Protein AF-A0A522DHU8-F1 (afdb_monomer)

Structure (mmCIF, N/CA/C/O backbone):
data_AF-A0A522DHU8-F1
#
_entry.id   AF-A0A522DHU8-F1
#
loop_
_atom_site.group_PDB
_atom_site.id
_atom_site.type_symbol
_atom_site.label_atom_id
_atom_site.label_alt_id
_atom_site.label_comp_id
_atom_site.label_asym_id
_atom_site.label_entity_id
_atom_site.label_seq_id
_atom_site.pdbx_PDB_ins_code
_atom_site.Cartn_x
_atom_site.Cartn_y
_atom_site.Cartn_z
_atom_site.occupancy
_atom_site.B_iso_or_equiv
_atom_site.auth_seq_id
_atom_site.auth_comp_id
_atom_site.auth_asym_id
_atom_site.auth_atom_id
_atom_site.pdbx_PDB_model_num
ATOM 1 N N . MET A 1 1 ? -20.490 -11.112 -4.214 1.00 40.66 1 MET A N 1
ATOM 2 C CA . MET A 1 1 ? -19.169 -10.699 -3.689 1.00 40.66 1 MET A CA 1
ATOM 3 C C . MET A 1 1 ? -18.888 -11.507 -2.431 1.00 40.66 1 MET A C 1
ATOM 5 O O . MET A 1 1 ? -19.679 -11.429 -1.501 1.00 40.66 1 MET A O 1
ATOM 9 N N . LYS A 1 2 ? -17.854 -12.356 -2.422 1.00 45.75 2 LYS A N 1
ATOM 10 C CA . LYS A 1 2 ? -17.481 -13.134 -1.229 1.00 45.75 2 LYS A CA 1
ATOM 11 C C . LYS A 1 2 ? -16.779 -12.177 -0.264 1.00 45.75 2 LYS A C 1
ATOM 13 O O . LYS A 1 2 ? -15.743 -11.628 -0.618 1.00 45.75 2 LYS A O 1
ATOM 18 N N . SER A 1 3 ? -17.376 -11.934 0.899 1.00 55.84 3 SER A N 1
ATOM 19 C CA . SER A 1 3 ? -16.729 -11.167 1.964 1.00 55.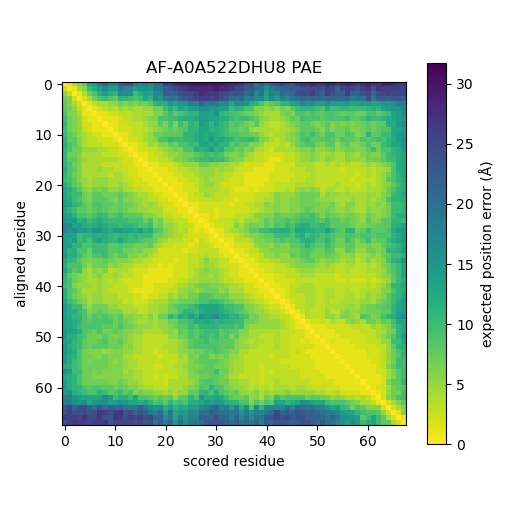84 3 SER A CA 1
ATOM 20 C C . SER A 1 3 ? -15.604 -12.018 2.546 1.00 55.84 3 SER A C 1
ATOM 22 O O . SER A 1 3 ? -15.858 -13.079 3.118 1.00 55.84 3 SER A O 1
ATOM 24 N N . THR A 1 4 ? -14.359 -11.600 2.339 1.00 66.44 4 THR A N 1
ATOM 25 C CA . THR A 1 4 ? -13.180 -12.248 2.917 1.00 66.44 4 THR A CA 1
ATOM 26 C C . THR A 1 4 ? -13.024 -11.724 4.337 1.00 66.44 4 THR A C 1
ATOM 28 O O . THR A 1 4 ? -12.291 -10.770 4.586 1.00 66.44 4 THR A O 1
ATOM 31 N N . ALA A 1 5 ? -13.787 -12.295 5.269 1.00 73.44 5 ALA A N 1
ATOM 32 C CA . ALA A 1 5 ? -13.622 -11.974 6.679 1.00 73.44 5 ALA A CA 1
ATOM 33 C C . ALA A 1 5 ? -12.163 -12.230 7.087 1.00 73.44 5 ALA A C 1
ATOM 35 O O . ALA A 1 5 ? -11.583 -13.259 6.728 1.00 73.44 5 ALA A O 1
ATOM 36 N N . LEU A 1 6 ? -11.566 -11.281 7.811 1.00 77.69 6 LEU A N 1
ATOM 37 C CA . LEU A 1 6 ? -10.232 -11.462 8.371 1.00 77.69 6 LEU A CA 1
ATOM 38 C C . LEU A 1 6 ? -10.242 -12.656 9.328 1.00 77.69 6 LEU A C 1
ATOM 40 O O . LEU A 1 6 ? -11.180 -12.832 10.110 1.00 77.69 6 LEU A O 1
ATOM 44 N N . ASP A 1 7 ? -9.179 -13.456 9.270 1.00 84.56 7 ASP A N 1
ATOM 45 C CA . ASP A 1 7 ? -8.963 -14.553 10.210 1.00 84.56 7 ASP A CA 1
ATOM 46 C C . ASP A 1 7 ? -9.016 -14.041 11.661 1.00 84.56 7 ASP A C 1
ATOM 48 O O . ASP A 1 7 ? -8.609 -12.909 11.945 1.00 84.56 7 ASP A O 1
ATOM 52 N N . ALA A 1 8 ? -9.498 -14.878 12.585 1.00 85.31 8 ALA A N 1
ATOM 53 C CA . ALA A 1 8 ? -9.675 -14.537 13.995 1.00 85.31 8 ALA A CA 1
ATOM 54 C C . ALA A 1 8 ? -8.418 -13.910 14.625 1.00 85.31 8 ALA A C 1
ATOM 56 O O . ALA A 1 8 ? -8.527 -12.974 15.421 1.00 85.31 8 ALA A O 1
ATOM 57 N N . ARG A 1 9 ? -7.219 -14.355 14.220 1.00 88.38 9 ARG A N 1
ATOM 58 C CA . ARG A 1 9 ? -5.946 -13.809 14.724 1.00 88.38 9 ARG A CA 1
ATOM 59 C C . ARG A 1 9 ? -5.738 -12.320 14.417 1.00 88.38 9 ARG A C 1
ATOM 61 O O . ARG A 1 9 ? -5.012 -11.653 15.145 1.00 88.38 9 ARG A O 1
ATOM 68 N N . TRP A 1 10 ? -6.383 -11.797 13.374 1.00 85.94 10 TRP A N 1
ATOM 69 C CA . TRP A 1 10 ? -6.247 -10.412 12.906 1.00 85.94 10 TRP A CA 1
ATOM 70 C C . TRP A 1 10 ? -7.399 -9.500 13.333 1.00 85.94 10 TRP A C 1
ATOM 72 O O . TRP A 1 10 ? -7.349 -8.296 13.088 1.00 85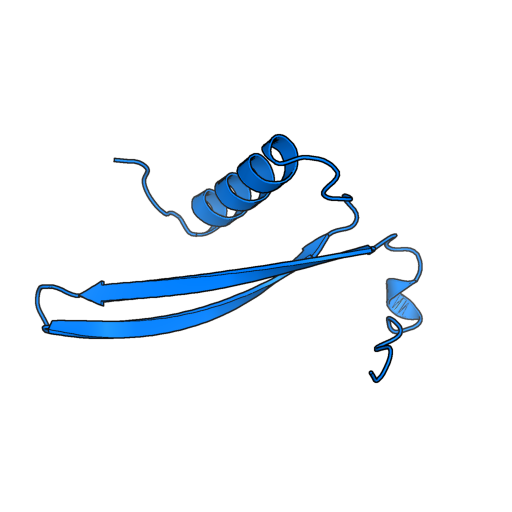.94 10 TRP A O 1
ATOM 82 N N . GLN A 1 11 ? -8.433 -10.028 13.995 1.00 82.75 11 GLN A N 1
ATOM 83 C CA . GLN A 1 11 ? -9.611 -9.228 14.347 1.00 82.75 11 GLN A CA 1
ATOM 84 C C . GLN A 1 11 ? -9.296 -8.055 15.283 1.00 82.75 11 GLN A C 1
ATOM 86 O O . GLN A 1 11 ? -9.920 -7.002 15.181 1.00 82.75 11 GLN A O 1
ATOM 91 N N . LYS A 1 12 ? -8.294 -8.194 16.161 1.00 86.62 12 LYS A N 1
ATOM 92 C CA . LYS A 1 12 ? -7.865 -7.117 17.073 1.00 86.62 12 LYS A CA 1
ATOM 93 C C . LYS A 1 12 ? -6.942 -6.083 16.420 1.00 86.62 12 LYS A C 1
ATOM 95 O O . LYS A 1 12 ? -6.621 -5.084 17.052 1.00 86.62 12 LYS A O 1
ATOM 100 N N . SER A 1 13 ? -6.510 -6.299 15.178 1.00 83.25 13 SER A N 1
ATOM 101 C CA . SER A 1 13 ? -5.547 -5.430 14.490 1.00 83.25 13 SER A CA 1
ATOM 102 C C . SER A 1 13 ? -6.182 -4.187 13.857 1.00 83.25 13 SER A C 1
ATOM 104 O O . SER A 1 13 ? -5.464 -3.374 13.281 1.00 83.25 13 SER A O 1
ATOM 106 N N . ALA A 1 14 ? -7.510 -4.040 13.945 1.00 86.44 14 ALA A N 1
ATOM 107 C CA . ALA A 1 14 ? -8.277 -2.926 13.377 1.00 86.44 14 ALA A CA 1
ATOM 108 C C . ALA A 1 14 ? -8.044 -2.694 11.868 1.00 86.44 14 ALA A C 1
ATOM 110 O O . ALA A 1 14 ? -8.284 -1.598 1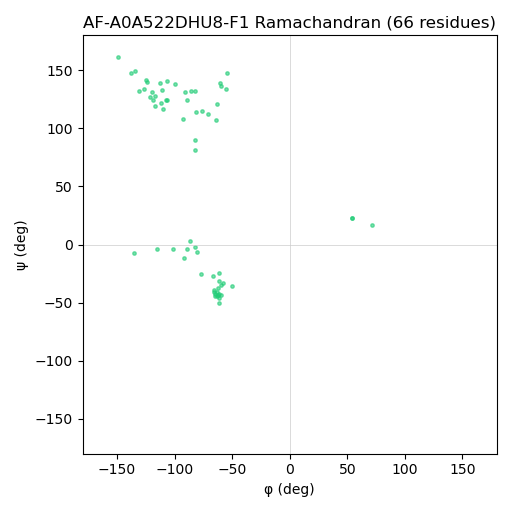1.364 1.00 86.44 14 ALA A O 1
ATOM 111 N N . ILE A 1 15 ? -7.585 -3.720 11.141 1.00 88.25 15 ILE A N 1
ATOM 112 C CA . ILE A 1 15 ? -7.358 -3.661 9.695 1.00 88.25 15 ILE A CA 1
ATOM 113 C C . ILE A 1 15 ? -8.702 -3.421 9.009 1.00 88.25 15 ILE A C 1
ATOM 115 O O . ILE A 1 15 ? -9.628 -4.218 9.147 1.00 88.25 15 ILE A O 1
ATOM 119 N N . ASN A 1 16 ? -8.792 -2.324 8.267 1.00 87.81 16 ASN A N 1
ATOM 120 C CA . ASN A 1 16 ? -10.024 -1.897 7.603 1.00 87.81 16 ASN A CA 1
ATOM 121 C C . ASN A 1 16 ? -9.805 -1.452 6.154 1.00 87.81 16 ASN A C 1
ATOM 123 O O . ASN A 1 16 ? -10.776 -1.234 5.436 1.00 87.81 16 ASN A O 1
ATOM 127 N N . THR A 1 17 ? -8.549 -1.358 5.714 1.00 86.81 17 THR A N 1
ATOM 128 C CA . THR A 1 17 ? -8.200 -0.845 4.392 1.00 86.81 17 THR A CA 1
ATOM 129 C C . THR A 1 17 ? -7.231 -1.791 3.688 1.00 86.81 17 THR A C 1
ATOM 131 O O . THR A 1 17 ? -6.222 -2.207 4.263 1.00 86.81 17 THR A O 1
ATOM 134 N N . LEU A 1 18 ? -7.534 -2.106 2.426 1.00 88.12 18 LEU A N 1
ATOM 135 C CA . LEU A 1 18 ? -6.643 -2.789 1.488 1.00 88.12 18 LEU A CA 1
ATOM 136 C C . LEU A 1 18 ? -6.168 -1.774 0.446 1.00 88.12 18 LEU A C 1
ATOM 138 O O . LEU A 1 18 ? -6.983 -1.155 -0.235 1.00 88.12 18 LEU A O 1
ATOM 142 N N . ILE A 1 19 ? -4.856 -1.630 0.310 1.00 88.00 19 ILE A N 1
ATOM 143 C CA . ILE A 1 19 ? -4.213 -0.771 -0.680 1.00 88.00 19 ILE A CA 1
ATOM 144 C C . ILE A 1 19 ? -3.624 -1.681 -1.754 1.00 88.00 19 ILE A C 1
ATOM 146 O O . ILE A 1 19 ? -2.833 -2.576 -1.451 1.00 88.00 19 ILE A O 1
ATOM 150 N N . VAL A 1 20 ? -4.010 -1.446 -3.006 1.00 90.00 20 VAL A N 1
ATOM 151 C CA . VAL A 1 20 ? -3.497 -2.174 -4.169 1.00 90.00 20 VAL A CA 1
ATOM 152 C C . VAL A 1 20 ? -2.664 -1.210 -4.997 1.00 90.00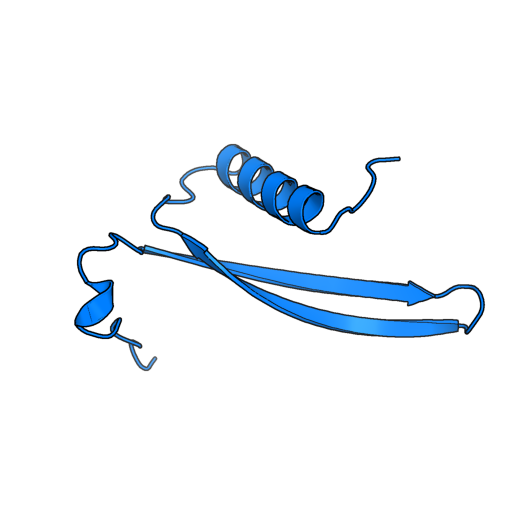 20 VAL A C 1
ATOM 154 O O . VAL A 1 20 ? -3.165 -0.174 -5.430 1.00 90.00 20 VAL A O 1
ATOM 157 N N . ILE A 1 21 ? -1.393 -1.541 -5.206 1.00 86.25 21 ILE A N 1
ATOM 158 C CA . ILE A 1 21 ? -0.497 -0.768 -6.063 1.00 86.25 21 ILE A CA 1
ATOM 159 C C . ILE A 1 21 ? -0.199 -1.581 -7.305 1.00 86.25 21 ILE A C 1
ATOM 161 O O . ILE A 1 21 ? 0.429 -2.635 -7.226 1.00 86.25 21 ILE A O 1
ATOM 165 N N . HIS A 1 22 ? -0.618 -1.043 -8.443 1.00 89.00 22 HIS A N 1
ATOM 166 C CA . HIS A 1 22 ? -0.185 -1.503 -9.750 1.00 89.00 22 HIS A CA 1
ATOM 167 C C . HIS A 1 22 ? 1.066 -0.729 -10.139 1.00 89.00 22 HIS A C 1
ATOM 169 O O . HIS A 1 22 ? 1.071 0.504 -10.131 1.00 89.00 22 HIS A O 1
ATOM 175 N N . ARG A 1 23 ? 2.136 -1.455 -10.445 1.00 85.75 23 ARG A N 1
ATOM 176 C CA . ARG A 1 23 ? 3.389 -0.883 -10.912 1.00 85.75 23 ARG A CA 1
ATOM 177 C C . ARG A 1 23 ? 3.701 -1.424 -12.289 1.00 85.75 23 ARG A C 1
ATOM 179 O O . ARG A 1 23 ? 3.735 -2.633 -12.492 1.00 85.75 23 ARG A O 1
ATOM 186 N N . GLU A 1 24 ? 4.024 -0.508 -13.182 1.00 90.06 24 GLU A N 1
ATOM 187 C CA . GLU A 1 24 ? 4.602 -0.810 -14.478 1.00 90.06 24 GLU A CA 1
ATOM 188 C C . GLU A 1 24 ? 6.044 -0.310 -14.467 1.00 90.06 24 GLU A C 1
ATOM 190 O O . GLU A 1 24 ? 6.343 0.774 -13.964 1.00 90.06 24 GLU A O 1
ATOM 195 N N . THR A 1 25 ? 6.975 -1.133 -14.928 1.00 86.06 25 THR A N 1
ATOM 196 C CA . THR A 1 25 ? 8.386 -0.760 -15.048 1.00 86.06 25 THR A CA 1
ATOM 197 C C . THR A 1 25 ? 8.832 -1.042 -16.464 1.00 86.06 25 THR A C 1
ATOM 199 O O . THR A 1 25 ? 8.553 -2.110 -16.999 1.00 86.06 25 THR A O 1
ATOM 202 N N . PHE A 1 26 ? 9.529 -0.085 -17.065 1.00 88.56 26 PHE A N 1
ATOM 203 C CA . PHE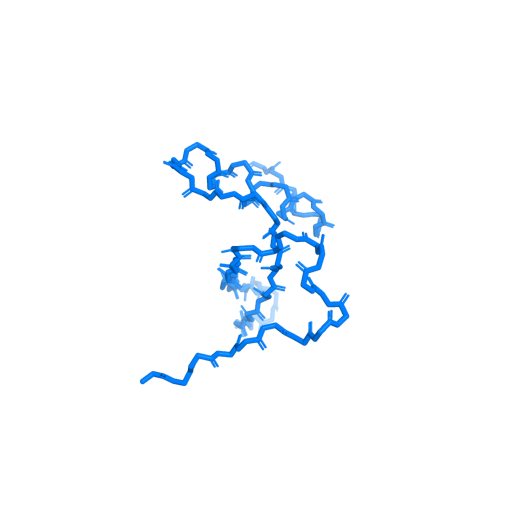 A 1 26 ? 10.111 -0.234 -18.387 1.00 88.56 26 PHE A CA 1
ATOM 204 C C . PHE A 1 26 ? 11.628 -0.125 -18.282 1.00 88.56 26 PHE A C 1
ATOM 206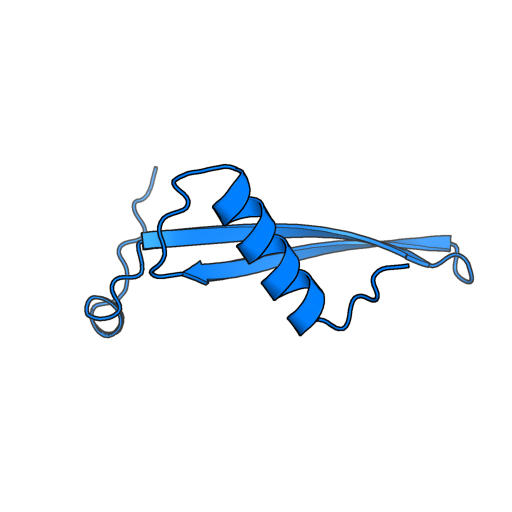 O O . PHE A 1 26 ? 12.163 0.884 -17.823 1.00 88.56 26 PHE A O 1
ATOM 213 N N . ASN A 1 27 ? 12.329 -1.182 -18.676 1.00 87.81 27 ASN A N 1
ATOM 214 C CA . ASN A 1 27 ? 13.780 -1.212 -18.714 1.00 87.81 27 ASN A CA 1
ATOM 215 C C . ASN A 1 27 ? 14.248 -0.789 -20.110 1.00 87.81 27 ASN A C 1
ATOM 217 O O . ASN A 1 27 ? 14.125 -1.551 -21.065 1.00 87.81 27 ASN A O 1
ATOM 221 N N . THR A 1 28 ? 14.818 0.409 -20.219 1.00 88.75 28 THR A N 1
ATOM 222 C CA . THR A 1 28 ? 15.253 0.990 -21.499 1.00 88.75 28 THR A CA 1
ATOM 223 C C . THR A 1 28 ? 16.419 0.241 -22.145 1.00 88.75 28 THR A C 1
ATOM 225 O O . THR A 1 28 ? 16.534 0.243 -23.362 1.00 88.75 28 THR A O 1
ATOM 228 N N . SER A 1 29 ? 17.268 -0.433 -21.363 1.00 89.44 29 SER A N 1
ATOM 229 C CA . SER A 1 29 ? 18.415 -1.193 -21.883 1.00 89.44 29 SER A CA 1
ATOM 230 C C . SER A 1 29 ? 18.028 -2.538 -22.498 1.00 89.44 29 SER A C 1
ATOM 232 O O . SER A 1 29 ? 18.763 -3.069 -23.322 1.00 89.44 29 SER A O 1
ATOM 234 N N . THR A 1 30 ? 16.906 -3.118 -22.070 1.00 91.44 30 THR A N 1
ATOM 235 C CA . THR A 1 30 ? 16.423 -4.429 -22.543 1.00 91.44 30 THR A CA 1
ATOM 236 C C . THR A 1 30 ? 15.106 -4.342 -23.306 1.00 91.44 30 THR A C 1
ATOM 238 O O . THR A 1 30 ? 14.626 -5.369 -23.776 1.00 91.44 30 THR A O 1
ATOM 241 N N . GLU A 1 31 ? 14.512 -3.146 -23.381 1.00 93.12 31 GLU A N 1
ATOM 242 C CA . GLU A 1 31 ? 13.173 -2.864 -23.921 1.00 93.12 31 GLU A CA 1
ATOM 243 C C . GLU A 1 31 ? 12.058 -3.708 -23.278 1.00 93.12 31 GLU A C 1
ATOM 245 O O . GLU A 1 31 ? 10.987 -3.916 -23.849 1.00 93.12 31 GLU A O 1
ATOM 250 N N . LYS A 1 32 ? 12.292 -4.209 -22.060 1.00 91.50 32 LYS A N 1
ATOM 251 C CA . LYS A 1 32 ? 11.335 -5.055 -21.342 1.00 91.50 32 LYS A CA 1
ATOM 252 C C . LYS A 1 32 ? 10.416 -4.219 -20.467 1.00 91.50 32 LYS A C 1
ATOM 254 O O . LYS A 1 32 ? 10.885 -3.419 -19.658 1.00 91.50 32 LYS A O 1
ATOM 259 N N . ALA A 1 33 ? 9.117 -4.485 -20.572 1.00 90.69 33 ALA A N 1
ATOM 260 C CA . ALA A 1 33 ? 8.107 -4.006 -19.640 1.00 90.69 33 ALA A CA 1
ATOM 261 C C . ALA A 1 33 ? 7.742 -5.108 -18.631 1.00 90.69 33 ALA A C 1
ATOM 263 O O . ALA A 1 33 ? 7.571 -6.269 -19.008 1.00 90.69 33 ALA A O 1
ATOM 264 N N . THR A 1 34 ? 7.594 -4.751 -17.359 1.00 90.19 34 THR A N 1
ATOM 265 C CA . THR A 1 34 ? 7.051 -5.623 -16.311 1.00 90.19 34 THR A CA 1
ATOM 266 C C . THR A 1 34 ? 5.860 -4.947 -15.651 1.00 90.19 34 THR A C 1
ATOM 268 O O . THR A 1 34 ? 5.892 -3.745 -15.394 1.00 90.19 34 THR A O 1
ATOM 271 N N . ALA A 1 35 ? 4.820 -5.725 -15.358 1.00 89.94 35 ALA A N 1
ATOM 272 C CA . ALA A 1 35 ? 3.646 -5.274 -14.624 1.00 89.94 35 ALA A CA 1
ATOM 273 C C . ALA A 1 35 ? 3.489 -6.133 -13.370 1.00 89.94 35 ALA A C 1
ATOM 275 O O . ALA A 1 35 ? 3.474 -7.361 -13.448 1.00 89.94 35 ALA A O 1
ATOM 276 N N . GLU A 1 36 ? 3.388 -5.487 -12.216 1.00 89.81 36 GLU A N 1
ATOM 277 C CA . GLU A 1 36 ? 3.282 -6.149 -10.919 1.00 89.81 36 GLU A CA 1
ATOM 278 C C . GLU A 1 36 ? 2.186 -5.497 -10.075 1.00 89.81 36 GLU A C 1
ATOM 280 O O . GLU A 1 36 ? 1.926 -4.296 -10.177 1.00 89.81 36 GLU A O 1
ATOM 285 N N . ALA A 1 37 ? 1.547 -6.302 -9.225 1.00 90.44 37 ALA A N 1
ATOM 286 C CA . ALA A 1 37 ? 0.579 -5.836 -8.244 1.00 90.44 37 ALA A CA 1
ATOM 287 C C . 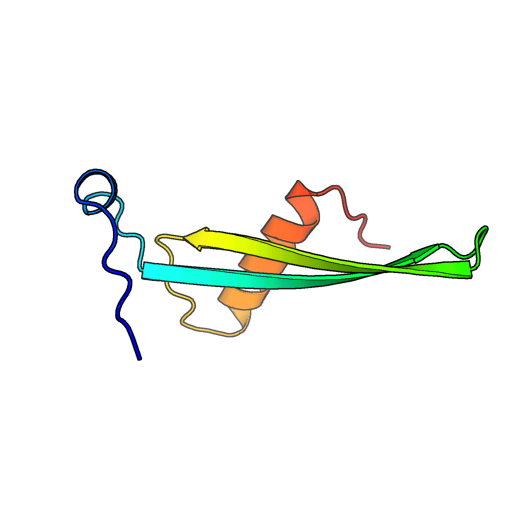ALA A 1 37 ? 1.068 -6.174 -6.833 1.00 90.44 37 ALA A C 1
ATOM 289 O O . ALA A 1 37 ? 1.315 -7.339 -6.515 1.00 90.44 37 ALA A O 1
ATOM 290 N N . SER A 1 38 ? 1.167 -5.154 -5.986 1.00 89.38 38 SER A N 1
ATOM 291 C CA . SER A 1 38 ? 1.524 -5.288 -4.573 1.00 89.38 38 SER A CA 1
ATOM 292 C C . SER A 1 38 ? 0.331 -4.928 -3.694 1.00 89.38 38 SER A C 1
ATOM 294 O O . SER A 1 38 ? -0.375 -3.952 -3.958 1.00 89.38 38 SER A O 1
ATOM 296 N N . TYR A 1 39 ? 0.123 -5.701 -2.628 1.00 90.12 39 TYR A N 1
ATOM 297 C CA . TYR A 1 39 ? -1.023 -5.573 -1.728 1.00 90.12 39 TYR A CA 1
ATOM 298 C C . TYR A 1 39 ? -0.557 -5.206 -0.320 1.00 90.12 39 TYR A C 1
ATOM 300 O O . TYR A 1 39 ? 0.280 -5.900 0.256 1.00 90.12 39 TYR A O 1
ATOM 308 N N . TYR A 1 40 ? -1.135 -4.151 0.252 1.00 88.50 40 TYR A N 1
ATOM 309 C CA . TYR A 1 40 ? -0.856 -3.701 1.617 1.00 88.50 40 TYR A CA 1
ATOM 310 C C . TYR A 1 40 ? -2.141 -3.626 2.416 1.00 88.50 40 TYR A C 1
ATOM 312 O O . TYR A 1 40 ? -3.175 -3.187 1.920 1.00 88.50 40 TYR A O 1
ATOM 320 N N . ILE A 1 41 ? -2.058 -4.012 3.680 1.00 88.75 41 ILE A N 1
ATOM 321 C CA . ILE A 1 41 ? -3.154 -3.888 4.635 1.00 88.75 41 ILE A CA 1
ATOM 322 C C . ILE A 1 41 ? -2.851 -2.757 5.609 1.00 88.75 41 ILE A C 1
ATOM 324 O O . ILE A 1 41 ? -1.712 -2.587 6.040 1.00 88.75 41 ILE A O 1
ATOM 328 N N . SER A 1 42 ? -3.875 -1.983 5.953 1.00 87.12 42 SER A N 1
ATOM 329 C CA . SER A 1 42 ? -3.759 -0.869 6.886 1.00 87.12 42 SER A CA 1
ATOM 330 C C . SER A 1 42 ? -4.944 -0.828 7.847 1.00 87.12 42 SER A C 1
ATOM 332 O O . SER A 1 42 ? -6.074 -1.197 7.507 1.00 87.12 42 SER A O 1
ATOM 334 N N . ASN A 1 43 ? -4.669 -0.370 9.065 1.00 89.62 43 ASN A N 1
ATOM 335 C CA . ASN A 1 43 ? -5.683 0.018 10.042 1.00 89.62 43 ASN A CA 1
ATOM 336 C C . ASN A 1 43 ? -6.082 1.500 9.919 1.00 89.62 43 ASN A C 1
ATOM 338 O O . ASN A 1 43 ? -6.993 1.947 10.613 1.00 89.62 43 ASN A O 1
ATOM 342 N N . GLN A 1 44 ? -5.426 2.253 9.034 1.00 87.25 44 GLN A N 1
ATOM 343 C CA . GLN A 1 44 ? -5.785 3.627 8.704 1.00 87.25 44 GLN A CA 1
ATOM 344 C C . GLN A 1 44 ? -6.856 3.638 7.622 1.00 87.25 44 GLN A C 1
ATOM 346 O O . GLN A 1 44 ? -6.708 2.980 6.593 1.00 87.25 44 GLN A O 1
ATOM 351 N N . THR A 1 45 ? -7.903 4.427 7.836 1.00 85.56 45 THR A N 1
ATOM 352 C CA . THR A 1 45 ? -8.935 4.671 6.829 1.00 85.56 45 THR A CA 1
ATOM 353 C C . THR A 1 45 ? -8.476 5.760 5.864 1.00 85.56 45 THR A C 1
ATOM 355 O O . THR A 1 45 ? -8.045 6.832 6.284 1.00 85.56 45 THR A O 1
ATOM 358 N N . VAL A 1 46 ? -8.609 5.514 4.560 1.00 84.00 46 VAL A N 1
ATOM 359 C CA . VAL A 1 46 ? -8.352 6.532 3.530 1.00 84.00 46 VAL A CA 1
ATOM 360 C C . VAL A 1 46 ? -9.598 7.400 3.383 1.00 84.00 46 VAL A C 1
ATOM 362 O O . VAL A 1 46 ? -10.504 7.088 2.617 1.00 84.00 46 VAL A O 1
ATOM 365 N N . SER A 1 47 ? -9.668 8.472 4.169 1.00 84.69 47 SER A N 1
ATOM 366 C CA . SER A 1 47 ? -10.806 9.402 4.183 1.00 84.69 47 SER A CA 1
ATOM 367 C C . SER A 1 47 ? -10.648 10.581 3.220 1.00 84.69 47 SER A C 1
ATOM 369 O O . SER A 1 47 ? -11.607 11.314 2.985 1.00 84.69 47 SER A O 1
ATOM 371 N N . SER A 1 48 ? -9.452 10.784 2.661 1.00 86.62 48 SER A N 1
ATOM 372 C CA . SER A 1 48 ? -9.152 11.900 1.767 1.00 86.62 48 SER A CA 1
ATOM 373 C C . SER A 1 48 ? -8.084 11.545 0.731 1.00 86.62 48 SER A C 1
ATOM 375 O O . SER A 1 48 ? -7.292 10.617 0.921 1.00 86.62 48 SER A O 1
ATOM 377 N N . ALA A 1 49 ? -8.027 12.332 -0.348 1.00 83.75 49 ALA A N 1
ATOM 378 C CA . ALA A 1 49 ? -6.972 12.231 -1.355 1.00 83.75 49 ALA A CA 1
ATOM 379 C C . ALA A 1 49 ? -5.573 12.465 -0.756 1.00 83.75 49 ALA A C 1
ATOM 381 O O . ALA A 1 49 ? -4.623 11.792 -1.145 1.00 83.75 49 ALA A O 1
ATOM 382 N N . GLN A 1 50 ? -5.464 13.355 0.237 1.00 86.69 50 GLN A N 1
ATOM 383 C CA . GLN A 1 50 ? -4.213 13.631 0.944 1.00 86.69 50 GLN A CA 1
ATOM 384 C C . GLN A 1 50 ? -3.686 12.377 1.650 1.00 86.69 50 GLN A C 1
ATOM 386 O O . GLN A 1 50 ? -2.547 11.973 1.433 1.00 86.69 50 GLN A O 1
ATOM 391 N N . THR A 1 51 ? -4.541 11.702 2.423 1.00 86.25 51 THR A N 1
ATOM 392 C CA . THR A 1 51 ? -4.182 10.462 3.131 1.00 86.25 51 THR A CA 1
ATOM 393 C C . THR A 1 51 ? -3.795 9.348 2.154 1.00 86.25 51 THR A C 1
ATOM 395 O O . THR A 1 51 ? -2.865 8.585 2.409 1.00 86.25 51 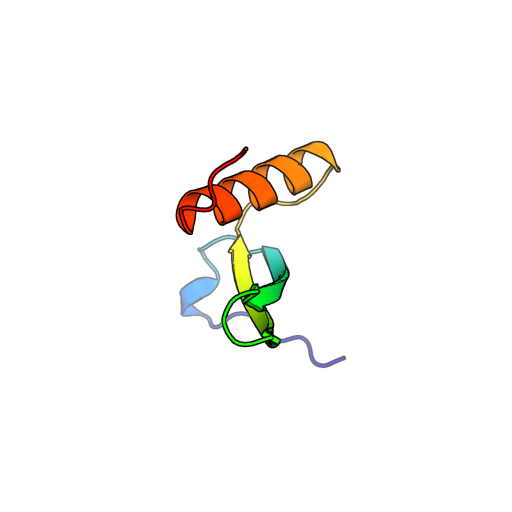THR A O 1
ATOM 398 N N . GLY A 1 52 ? -4.477 9.270 1.006 1.00 85.44 52 GLY A N 1
ATOM 399 C CA . GLY A 1 52 ? -4.117 8.351 -0.075 1.00 85.44 52 GLY A CA 1
ATOM 400 C C . GLY A 1 52 ? -2.731 8.641 -0.659 1.00 85.44 52 GLY A C 1
ATOM 401 O O . GLY A 1 52 ? -1.942 7.714 -0.844 1.00 85.44 52 GLY A O 1
ATOM 402 N N . SER A 1 53 ? -2.411 9.918 -0.893 1.00 86.62 53 SER A N 1
ATOM 403 C CA . SER A 1 53 ? -1.100 10.350 -1.392 1.00 86.62 53 SER A CA 1
ATOM 404 C C . SER A 1 53 ? 0.019 10.028 -0.404 1.00 86.62 53 SER A C 1
ATOM 406 O O . SER A 1 53 ? 1.046 9.483 -0.796 1.00 86.62 53 SER A O 1
ATOM 408 N N . GLU A 1 54 ? -0.186 10.293 0.885 1.00 88.50 54 GLU A N 1
ATOM 409 C CA . GLU A 1 54 ? 0.804 10.015 1.933 1.00 88.50 54 GLU A CA 1
ATOM 410 C C . GLU A 1 54 ? 1.101 8.519 2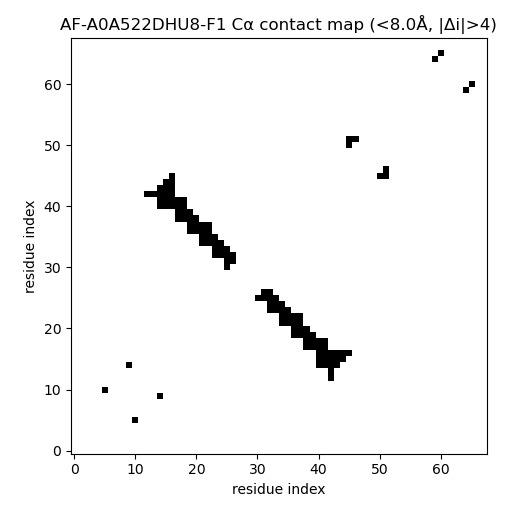.074 1.00 88.50 54 GLU A C 1
ATOM 412 O O . GLU A 1 54 ? 2.260 8.118 2.219 1.00 88.50 54 GLU A O 1
ATOM 417 N N . LEU A 1 55 ? 0.071 7.672 1.991 1.00 87.12 55 LEU A N 1
ATOM 418 C CA . LEU A 1 55 ? 0.238 6.219 1.981 1.00 87.12 55 LEU A CA 1
ATOM 419 C C . LEU A 1 55 ? 0.986 5.751 0.730 1.00 87.12 55 LEU A C 1
ATOM 421 O O . LEU A 1 55 ? 1.915 4.950 0.844 1.00 87.12 55 LEU A O 1
ATOM 425 N N . ALA A 1 56 ? 0.632 6.270 -0.448 1.00 84.94 56 ALA A N 1
ATOM 426 C CA . ALA A 1 56 ? 1.324 5.949 -1.694 1.00 84.94 56 ALA A CA 1
ATOM 427 C C . ALA A 1 56 ? 2.803 6.367 -1.648 1.00 84.94 56 ALA A C 1
ATOM 429 O O . ALA A 1 56 ? 3.672 5.585 -2.033 1.00 84.94 56 ALA A O 1
ATOM 430 N N . ASP A 1 57 ? 3.105 7.552 -1.116 1.00 87.31 57 ASP A N 1
ATOM 431 C CA . ASP A 1 57 ? 4.471 8.048 -0.937 1.00 87.31 57 ASP A CA 1
ATOM 432 C C . ASP A 1 57 ? 5.258 7.220 0.073 1.00 87.31 57 ASP A C 1
ATOM 434 O O . ASP A 1 57 ? 6.429 6.915 -0.152 1.00 87.31 57 ASP A O 1
ATOM 438 N N . THR A 1 58 ? 4.622 6.821 1.173 1.00 89.19 58 THR A N 1
ATOM 439 C CA . THR A 1 58 ? 5.234 5.954 2.185 1.00 89.19 58 THR A CA 1
ATOM 440 C C . THR A 1 58 ? 5.605 4.605 1.581 1.00 89.19 58 THR A C 1
ATOM 442 O O . THR A 1 58 ? 6.733 4.138 1.749 1.00 89.19 58 THR A O 1
ATOM 445 N N . ILE A 1 59 ? 4.690 4.004 0.816 1.00 87.88 59 ILE A N 1
ATOM 446 C CA . ILE A 1 59 ? 4.953 2.745 0.122 1.00 87.88 59 ILE A CA 1
ATOM 447 C C . ILE A 1 59 ? 6.043 2.942 -0.939 1.00 87.88 59 ILE A C 1
ATOM 449 O O . ILE A 1 59 ? 6.975 2.149 -0.999 1.00 87.88 59 ILE A O 1
ATOM 453 N N . ARG A 1 60 ? 6.019 4.028 -1.719 1.00 83.56 60 ARG A N 1
ATOM 454 C CA . ARG A 1 60 ? 7.069 4.320 -2.710 1.00 83.56 60 ARG A CA 1
ATOM 455 C C . ARG A 1 60 ? 8.455 4.452 -2.063 1.00 83.56 60 ARG A C 1
ATOM 457 O O . ARG A 1 60 ? 9.417 3.871 -2.566 1.00 83.56 60 ARG A O 1
ATOM 464 N N . LYS A 1 61 ? 8.550 5.154 -0.928 1.00 84.44 61 LYS A N 1
ATOM 465 C CA . LYS A 1 61 ? 9.794 5.327 -0.154 1.00 84.44 61 LYS A CA 1
ATOM 466 C C . LYS A 1 61 ? 10.302 4.014 0.435 1.00 84.44 61 LYS A C 1
ATOM 468 O O . LYS A 1 61 ? 11.504 3.776 0.404 1.00 84.44 61 LYS A O 1
ATOM 473 N N . HIS A 1 62 ? 9.410 3.146 0.920 1.00 83.81 62 HIS A N 1
ATOM 474 C CA . HIS A 1 62 ? 9.788 1.824 1.432 1.00 83.81 62 HIS A CA 1
ATOM 475 C C . HIS A 1 62 ? 10.517 0.977 0.375 1.00 83.81 62 HIS A C 1
ATOM 477 O O . HIS A 1 62 ? 11.437 0.236 0.704 1.00 83.81 62 HIS A O 1
ATOM 483 N N . TRP A 1 63 ? 10.155 1.137 -0.898 1.00 76.12 63 TRP A N 1
ATOM 484 C CA . TRP A 1 63 ? 10.748 0.398 -2.016 1.00 76.12 63 TRP A CA 1
ATOM 485 C C . TRP A 1 63 ? 12.011 1.049 -2.588 1.00 76.12 63 TRP A C 1
ATOM 487 O O . TRP A 1 63 ? 12.557 0.554 -3.571 1.00 76.12 63 TRP A O 1
ATOM 497 N N . GLY A 1 64 ? 12.479 2.159 -2.007 1.00 68.88 64 GLY A N 1
ATOM 498 C CA . GLY A 1 64 ? 13.664 2.870 -2.486 1.00 68.88 64 GLY A CA 1
ATOM 499 C C . GLY A 1 64 ? 13.457 3.617 -3.807 1.00 68.88 64 GLY A C 1
ATOM 500 O O . GLY A 1 64 ? 14.438 3.980 -4.454 1.00 68.88 64 GLY A O 1
ATOM 501 N N . GLY A 1 65 ? 12.206 3.862 -4.220 1.00 61.59 65 GLY A N 1
ATOM 502 C CA . GLY A 1 65 ? 11.917 4.704 -5.378 1.00 61.59 65 GLY A CA 1
ATOM 503 C C . GLY A 1 65 ? 12.384 6.134 -5.109 1.00 61.59 65 GLY A C 1
ATOM 504 O O . GLY A 1 65 ? 11.774 6.837 -4.303 1.00 61.59 65 GLY A O 1
ATOM 505 N N . ARG A 1 66 ? 13.481 6.552 -5.753 1.00 46.66 66 ARG A N 1
ATOM 506 C CA . ARG A 1 66 ? 13.943 7.947 -5.742 1.00 46.66 66 ARG A CA 1
ATOM 507 C C . ARG A 1 66 ? 12.854 8.845 -6.329 1.00 46.66 66 ARG A C 1
ATOM 509 O O . ARG A 1 66 ? 12.245 8.507 -7.339 1.00 46.66 66 ARG A O 1
ATOM 516 N N . ILE A 1 67 ? 12.633 9.977 -5.669 1.00 48.47 67 ILE A N 1
ATOM 517 C CA . ILE A 1 67 ? 11.993 11.141 -6.275 1.00 48.47 67 ILE A CA 1
ATOM 518 C C . ILE A 1 67 ? 13.123 11.831 -7.043 1.00 48.47 67 ILE A C 1
ATOM 520 O O . ILE A 1 67 ? 14.103 12.241 -6.419 1.00 48.47 67 ILE A O 1
ATOM 524 N N . GLU A 1 68 ? 13.032 11.860 -8.367 1.00 37.47 68 GLU A N 1
ATOM 525 C CA . GLU A 1 68 ? 13.774 12.814 -9.199 1.00 37.47 68 GLU A CA 1
ATOM 526 C C . GLU A 1 68 ? 12.808 13.891 -9.681 1.00 37.47 68 GLU A C 1
ATOM 528 O O . GLU A 1 68 ? 11.651 13.529 -10.004 1.00 37.47 68 GLU A O 1
#

Foldseek 3Di:
DDPPDDDPVCPVVQWDDKDKDWDWDADPVVRDIDIDIDIDIDSDDCPDPVSVVVVVVVVCVVVVNDDD

Sequence (68 aa):
MKSTALDARWQKSAINTLIVIHRETFNTSTEKATAEASYYISNQTVSSAQTGSELADTIRKHWGGRIE

Secondary structure (DSSP, 8-state):
----PPPGGGGGGT--EEEEEEEEEEETTTTEEEEEEEEEEESS---SHHHHHHHHHHHHHHTT----

Mean predicted aligned error: 7.46 Å

Nearest PDB structures (foldseek):
  3jai-assembly1_VV  TM=5.576E-01  e=8.627E-01  Oryctolagus cuniculus
  6zoj-assembly1_V  TM=5.593E-01  e=1.305E+00  Homo sapiens
  6zn5-assembly1_Z  TM=5.304E-01  e=1.719E+00  Homo sapiens
  9c0j-assembly1_A  TM=5.843E-01  e=3.929E+00  Klebsiella pneumoniae
  7q0j-assembly1_B  TM=3.284E-01  e=2.599E+00  Escherichia coli

pLDDT: mean 82.31, std 12.71, range [37.47, 93.12]

Solvent-accessible surface area (backbone atoms only — not comparable to full-atom values): 4492 Å² total; per-residue (Å²): 132,86,80,81,74,74,56,80,91,49,63,86,62,55,64,78,32,80,47,78,45,80,46,77,47,74,40,83,92,74,74,43,73,49,79,50,77,48,81,46,79,32,57,62,78,77,86,45,72,66,55,46,50,53,51,53,50,51,54,40,51,74,72,66,56,76,87,129

Radius of gyration: 15.62 Å; Cα contacts (8 Å, |Δi|>4): 60; chains: 1; bounding box: 38×28×41 Å